Protein AF-A0A3D2MG27-F1 (afdb_monomer)

Mean predicted aligned error: 15.29 Å

pLDDT: mean 73.59, std 14.9, range [41.94, 91.94]

Sequence (120 aa):
EQRSTAATHHETSERITEQMTGGEAAFGLLPLAGFSGADMFNVSRQMIEQAVKQPPLVLKHYTNFLLEMGRVMTGQSTVEPGAKDKRFTDEAWKTNPFYQALLQTYLNWQQSLNAFIDDA

Foldseek 3Di:
DPPPPPVVVVVVVVVVVVVCPPPPNVLPPDPPSPDDPVNVVVVVVVVVVVCVVCVVLVVVLVVVLVVQLVCLVVVNQPDDDPPPDPPQPDCCCVPPSVNVSVVSNVVSVVVSVVVSVVVD

Structure (mmCIF, N/CA/C/O backbone):
data_AF-A0A3D2MG27-F1
#
_entry.id   AF-A0A3D2MG27-F1
#
loop_
_atom_site.group_PDB
_atom_site.id
_atom_site.type_symbol
_atom_site.label_atom_id
_atom_site.label_alt_id
_atom_site.label_comp_id
_atom_site.label_asym_id
_atom_site.label_entity_id
_atom_site.label_seq_id
_atom_site.pdbx_PDB_ins_code
_atom_site.Cartn_x
_atom_site.Cartn_y
_atom_site.Cartn_z
_atom_site.occupancy
_atom_site.B_iso_or_equiv
_atom_site.auth_seq_id
_atom_site.auth_comp_id
_atom_site.auth_asym_id
_atom_site.auth_atom_id
_atom_site.pdbx_PDB_model_num
ATOM 1 N N . GLU A 1 1 ? 14.707 -62.841 -35.252 1.00 44.31 1 GLU A N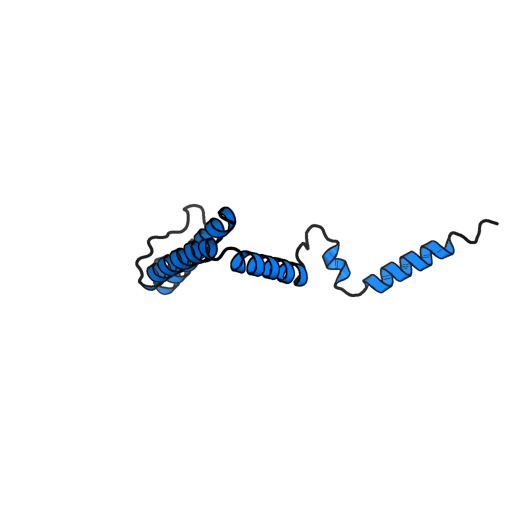 1
ATOM 2 C CA . GLU A 1 1 ? 15.450 -61.610 -34.910 1.00 44.31 1 GLU A CA 1
ATOM 3 C C . GLU A 1 1 ? 14.544 -60.618 -34.157 1.00 44.31 1 GLU A C 1
ATOM 5 O O . GLU A 1 1 ? 14.230 -59.553 -34.653 1.00 44.31 1 GLU A O 1
ATOM 10 N N . GLN A 1 2 ? 14.035 -60.991 -32.973 1.00 43.03 2 GLN A N 1
ATOM 11 C CA . GLN A 1 2 ? 13.007 -60.208 -32.246 1.00 43.03 2 GLN A CA 1
ATOM 12 C C . GLN A 1 2 ? 13.299 -60.047 -30.740 1.00 43.03 2 GLN A C 1
ATOM 14 O O . GLN A 1 2 ? 12.409 -59.743 -29.958 1.00 43.03 2 GLN A O 1
ATOM 19 N N . ARG A 1 3 ? 14.552 -60.238 -30.304 1.00 41.94 3 ARG A N 1
ATOM 20 C CA . ARG A 1 3 ? 14.944 -60.060 -28.890 1.00 41.94 3 ARG A CA 1
ATOM 21 C C . ARG A 1 3 ? 15.730 -58.778 -28.593 1.00 41.94 3 ARG A C 1
ATOM 23 O O . ARG A 1 3 ? 16.093 -58.574 -27.444 1.00 41.94 3 ARG A O 1
ATOM 30 N N . SER A 1 4 ? 15.969 -57.907 -29.578 1.00 51.38 4 SER A N 1
ATOM 31 C CA . SER A 1 4 ? 16.911 -56.784 -29.416 1.00 51.38 4 SER A CA 1
ATOM 32 C C . SER A 1 4 ? 16.288 -55.386 -29.303 1.00 51.38 4 SER A C 1
ATOM 34 O O . SER A 1 4 ? 17.033 -54.427 -29.155 1.00 51.38 4 SER A O 1
ATOM 36 N N . THR A 1 5 ? 14.961 -55.233 -29.352 1.00 47.06 5 THR A N 1
ATOM 37 C CA . THR A 1 5 ? 14.304 -53.906 -29.296 1.00 47.06 5 THR A CA 1
ATOM 38 C C . THR A 1 5 ? 13.659 -53.578 -27.947 1.00 47.06 5 THR A C 1
ATOM 40 O O . THR A 1 5 ? 13.396 -52.413 -27.669 1.00 47.06 5 THR A O 1
ATOM 43 N N . ALA A 1 6 ? 13.439 -54.572 -27.078 1.00 47.22 6 ALA A N 1
ATOM 44 C CA . ALA A 1 6 ? 12.830 -54.353 -25.760 1.00 47.22 6 ALA A CA 1
ATOM 45 C C . ALA A 1 6 ? 13.823 -53.813 -24.710 1.00 47.22 6 ALA A C 1
ATOM 47 O O . ALA A 1 6 ? 13.424 -53.084 -23.806 1.00 47.22 6 ALA A O 1
ATOM 48 N N . ALA A 1 7 ? 15.117 -54.129 -24.840 1.00 50.94 7 ALA A N 1
ATOM 49 C CA . ALA A 1 7 ? 16.135 -53.728 -23.864 1.00 50.94 7 ALA A CA 1
ATOM 50 C C . ALA A 1 7 ? 16.481 -52.229 -23.943 1.00 50.94 7 ALA A C 1
ATOM 52 O O . ALA A 1 7 ? 16.695 -51.584 -22.922 1.00 50.94 7 ALA A O 1
ATOM 53 N N . THR A 1 8 ? 16.457 -51.642 -25.144 1.00 49.75 8 THR A N 1
ATOM 54 C CA . THR A 1 8 ? 16.857 -50.242 -25.361 1.00 49.75 8 THR A CA 1
ATOM 55 C C . THR A 1 8 ? 15.853 -49.243 -24.781 1.00 49.75 8 THR A C 1
ATOM 57 O O . THR A 1 8 ? 16.232 -48.150 -24.361 1.00 49.75 8 THR A O 1
ATOM 60 N N . HIS A 1 9 ? 14.570 -49.614 -24.720 1.00 48.56 9 HIS A N 1
ATOM 61 C CA . HIS A 1 9 ? 13.531 -48.730 -24.194 1.00 48.56 9 HIS A CA 1
ATOM 62 C C . HIS A 1 9 ? 13.489 -48.725 -22.660 1.00 48.56 9 HIS A C 1
ATOM 64 O O . HIS A 1 9 ? 13.271 -47.667 -22.075 1.00 48.56 9 HIS A O 1
ATOM 70 N N . HIS A 1 10 ? 13.761 -49.868 -22.018 1.00 46.31 10 HIS A N 1
ATOM 71 C CA . HIS A 1 10 ? 13.822 -49.977 -20.556 1.00 46.31 10 HIS A CA 1
ATOM 72 C C . HIS A 1 10 ? 15.004 -49.186 -19.987 1.00 46.31 10 HIS A C 1
ATOM 74 O O . HIS A 1 10 ? 14.828 -48.388 -19.075 1.00 46.31 10 HIS A O 1
ATOM 80 N N . GLU A 1 11 ? 16.182 -49.311 -20.602 1.00 52.94 11 GLU A N 1
ATOM 81 C CA . GLU A 1 11 ? 17.391 -48.619 -20.142 1.00 52.94 11 GLU A CA 1
ATOM 82 C C . GLU A 1 11 ? 17.300 -47.095 -20.342 1.00 52.94 11 GLU A C 1
ATOM 84 O O . GLU A 1 11 ? 17.811 -46.319 -19.538 1.00 52.94 11 GLU A O 1
ATOM 89 N N . THR A 1 12 ? 16.589 -46.641 -21.381 1.00 52.53 12 THR A N 1
ATOM 90 C CA . THR A 1 12 ? 16.341 -45.207 -21.609 1.00 52.53 12 THR A CA 1
ATOM 91 C C . THR A 1 12 ? 15.323 -44.653 -20.611 1.00 52.53 12 THR A C 1
ATOM 93 O O . THR A 1 12 ? 15.518 -43.560 -20.088 1.00 52.53 12 THR A O 1
ATOM 96 N N . SER A 1 13 ? 14.263 -45.405 -20.297 1.00 52.88 13 SER A N 1
ATOM 97 C CA . SER A 1 13 ? 13.280 -45.015 -19.280 1.00 52.88 13 SER A CA 1
ATOM 98 C C . SER A 1 13 ? 13.872 -45.000 -17.869 1.00 52.88 13 SER A C 1
ATOM 100 O O . SER A 1 13 ? 13.560 -44.093 -17.099 1.00 52.88 13 SER A O 1
ATOM 102 N N . GLU A 1 14 ? 14.767 -45.934 -17.539 1.00 52.00 14 GLU A N 1
ATOM 103 C CA . GLU A 1 14 ? 15.474 -45.947 -16.254 1.00 52.00 14 GLU A CA 1
ATOM 104 C C . GLU A 1 14 ? 16.483 -44.802 -16.146 1.00 52.00 14 GLU A C 1
ATOM 106 O O . GLU A 1 14 ? 16.451 -44.095 -15.148 1.00 52.00 14 GLU A O 1
ATOM 111 N N . ARG A 1 15 ? 17.264 -44.490 -17.193 1.00 52.66 15 ARG A N 1
ATOM 112 C CA . ARG A 1 15 ? 18.164 -43.316 -17.185 1.00 52.66 15 ARG A CA 1
ATOM 113 C C . ARG A 1 15 ? 17.421 -41.985 -17.072 1.00 52.66 15 ARG A C 1
ATOM 115 O O . ARG A 1 15 ? 17.878 -41.081 -16.378 1.00 52.66 15 ARG A O 1
ATOM 122 N N . ILE A 1 16 ? 16.273 -41.865 -17.741 1.00 55.53 16 ILE A N 1
ATOM 123 C CA . ILE A 1 16 ? 15.396 -40.689 -17.658 1.00 55.53 16 ILE A CA 1
ATOM 124 C C . ILE A 1 16 ? 14.821 -40.557 -16.236 1.00 55.53 16 ILE A C 1
ATOM 126 O O . ILE A 1 16 ? 14.754 -39.451 -15.704 1.00 55.53 16 ILE A O 1
ATOM 130 N N . THR A 1 17 ? 14.482 -41.676 -15.591 1.00 53.50 17 THR A N 1
ATOM 131 C CA . THR A 1 17 ? 13.971 -41.709 -14.211 1.00 53.50 17 THR A CA 1
ATOM 132 C C . THR A 1 17 ? 15.079 -41.447 -13.183 1.00 53.50 17 THR A C 1
ATOM 134 O O . THR A 1 17 ? 14.870 -40.670 -12.256 1.00 53.50 17 THR A O 1
ATOM 137 N N . GLU A 1 18 ? 16.285 -41.987 -13.377 1.00 52.72 18 GLU A N 1
ATOM 138 C CA . GLU A 1 18 ? 17.442 -41.760 -12.503 1.00 52.72 18 GLU A CA 1
ATOM 139 C C . GLU A 1 18 ? 17.952 -40.313 -12.589 1.00 52.72 18 GLU A C 1
ATOM 141 O O . GLU A 1 18 ? 18.207 -39.704 -11.548 1.00 52.72 18 GLU A O 1
ATOM 146 N N . GLN A 1 19 ? 17.996 -39.707 -13.787 1.00 52.72 19 GLN A N 1
ATOM 147 C CA . GLN A 1 19 ? 18.310 -38.277 -13.954 1.00 52.72 19 GLN A CA 1
ATOM 148 C C . GLN A 1 19 ? 17.235 -37.340 -13.374 1.00 52.72 19 GLN A C 1
ATOM 150 O O . GLN A 1 19 ? 17.527 -36.170 -13.126 1.00 52.72 19 GLN A O 1
ATOM 155 N N . MET A 1 20 ? 16.018 -37.834 -13.124 1.00 49.09 20 MET A N 1
ATOM 156 C CA . MET A 1 20 ? 14.920 -37.089 -12.495 1.00 49.09 20 MET A CA 1
ATOM 157 C C . MET A 1 20 ? 14.810 -37.300 -10.979 1.00 49.09 20 MET A C 1
ATOM 159 O O . MET A 1 20 ? 13.896 -36.767 -10.352 1.00 49.09 20 MET A O 1
ATOM 163 N N . THR A 1 21 ? 15.768 -37.996 -10.358 1.00 49.22 21 THR A N 1
ATOM 164 C CA . THR A 1 21 ? 15.861 -38.119 -8.890 1.00 49.22 21 THR A CA 1
ATOM 165 C C . THR A 1 21 ? 16.669 -36.980 -8.252 1.00 49.22 21 THR A C 1
ATOM 167 O O . THR A 1 21 ? 17.202 -37.112 -7.155 1.00 49.22 21 THR A O 1
ATOM 170 N N . GLY A 1 22 ? 16.776 -35.836 -8.928 1.00 47.16 22 GLY A N 1
ATOM 171 C CA . GLY A 1 22 ? 17.045 -34.557 -8.280 1.00 47.16 22 GLY A CA 1
ATOM 172 C C . GLY A 1 22 ? 15.697 -33.916 -7.996 1.00 47.16 22 GLY A C 1
ATOM 173 O O . GLY A 1 22 ? 14.941 -33.684 -8.937 1.00 47.16 22 GLY A O 1
ATOM 174 N N . GLY A 1 23 ? 15.381 -33.658 -6.726 1.00 51.53 23 GLY A N 1
ATOM 175 C CA . GLY A 1 23 ? 14.063 -33.224 -6.241 1.00 51.53 23 GLY A CA 1
ATOM 176 C C . GLY A 1 23 ? 13.454 -31.971 -6.886 1.00 51.53 23 GLY A C 1
ATOM 177 O O . GLY A 1 23 ? 12.397 -31.555 -6.449 1.00 51.53 23 GLY A O 1
ATOM 178 N N . GLU A 1 24 ? 14.060 -31.391 -7.921 1.00 52.16 24 GLU A N 1
ATOM 179 C CA . GLU A 1 24 ? 13.580 -30.225 -8.665 1.00 52.16 24 GLU A CA 1
ATOM 180 C C . GLU A 1 24 ? 12.711 -30.589 -9.884 1.00 52.16 24 GLU A C 1
ATOM 182 O O . GLU A 1 24 ? 11.816 -29.828 -10.246 1.00 52.16 24 GLU A O 1
ATOM 187 N N . ALA A 1 25 ? 12.887 -31.774 -10.485 1.00 54.47 25 ALA A N 1
ATOM 188 C CA . ALA A 1 25 ? 12.097 -32.192 -11.654 1.00 54.47 25 ALA A CA 1
ATOM 189 C C . ALA A 1 25 ? 10.656 -32.602 -11.293 1.00 54.47 25 ALA A C 1
ATOM 191 O O . ALA A 1 25 ? 9.733 -32.443 -12.093 1.00 54.47 25 ALA A O 1
ATOM 192 N N . ALA A 1 26 ? 10.443 -33.080 -10.063 1.00 53.31 26 ALA A N 1
ATOM 193 C CA . ALA A 1 26 ? 9.129 -33.497 -9.579 1.00 53.31 26 ALA A CA 1
ATOM 194 C C . ALA A 1 26 ? 8.171 -32.312 -9.347 1.00 53.31 26 ALA A C 1
ATOM 196 O O . ALA A 1 26 ? 6.956 -32.475 -9.458 1.00 53.31 26 ALA A O 1
ATOM 197 N N . PHE A 1 27 ? 8.698 -31.113 -9.077 1.00 53.69 27 PHE A N 1
ATOM 198 C CA . PHE A 1 27 ? 7.876 -29.915 -8.882 1.00 53.69 27 PHE A CA 1
ATOM 199 C C . PHE A 1 27 ? 7.391 -29.302 -10.203 1.00 53.69 27 PHE A C 1
ATOM 201 O O . PHE A 1 27 ? 6.303 -28.740 -10.235 1.00 53.69 27 PHE A O 1
ATOM 208 N N . GLY A 1 28 ? 8.128 -29.468 -11.306 1.00 53.78 28 GLY A N 1
ATOM 209 C CA . GLY A 1 28 ? 7.757 -28.906 -12.613 1.00 53.78 28 GLY A CA 1
ATOM 210 C C . GLY A 1 28 ? 6.634 -29.645 -13.357 1.00 53.78 28 GLY A C 1
ATOM 211 O O . GLY A 1 28 ? 6.122 -29.130 -14.346 1.00 53.78 28 GLY A O 1
ATOM 212 N N . LEU A 1 29 ? 6.247 -30.845 -12.905 1.00 62.47 29 LEU A N 1
ATOM 213 C CA . LEU A 1 29 ? 5.281 -31.714 -13.597 1.00 62.47 29 LEU A CA 1
ATOM 214 C C . LEU A 1 29 ? 3.932 -31.856 -12.878 1.00 62.47 29 LEU A C 1
ATOM 216 O O . LEU A 1 29 ? 3.018 -32.489 -13.409 1.00 62.47 29 LEU A O 1
ATOM 220 N N . LEU A 1 30 ? 3.769 -31.264 -11.691 1.00 62.59 30 LEU A N 1
ATOM 221 C CA . LEU A 1 30 ? 2.486 -31.259 -10.994 1.00 62.59 30 LEU A CA 1
ATOM 222 C C . LEU A 1 30 ? 1.683 -30.018 -11.421 1.00 62.59 30 LEU A C 1
ATOM 224 O O . LEU A 1 30 ? 2.101 -28.904 -11.107 1.00 62.59 30 LEU A O 1
ATOM 228 N N . PRO A 1 31 ? 0.496 -30.167 -12.044 1.00 60.31 31 PRO A N 1
ATOM 229 C CA . PRO A 1 31 ? -0.329 -29.046 -12.522 1.00 60.31 31 PRO A CA 1
ATOM 230 C C . PRO A 1 31 ? -0.866 -28.124 -11.406 1.00 60.31 31 PRO A C 1
ATOM 232 O O . PRO A 1 31 ? -1.617 -27.195 -11.684 1.00 60.31 31 PRO A O 1
ATOM 235 N N . LEU A 1 32 ? -0.480 -28.365 -10.148 1.00 59.28 32 LEU A N 1
ATOM 236 C CA . LEU A 1 32 ? -0.806 -27.557 -8.971 1.00 59.28 32 LEU A CA 1
ATOM 237 C C . LEU A 1 32 ? 0.436 -27.135 -8.151 1.00 59.28 32 LEU A C 1
ATOM 239 O O . LEU A 1 32 ? 0.281 -26.439 -7.153 1.00 59.28 32 LEU A O 1
ATOM 243 N N . ALA A 1 33 ? 1.660 -27.492 -8.567 1.00 60.19 33 ALA A N 1
ATOM 244 C CA . ALA A 1 33 ? 2.916 -27.004 -7.973 1.00 60.19 33 ALA A CA 1
ATOM 245 C C . ALA A 1 33 ? 3.518 -25.886 -8.852 1.00 60.19 33 ALA A C 1
ATOM 247 O O . ALA A 1 33 ? 4.664 -25.927 -9.281 1.00 60.19 33 ALA A O 1
ATOM 248 N N . GLY A 1 34 ? 2.673 -24.922 -9.215 1.00 62.94 34 GLY A N 1
ATOM 249 C CA . GLY A 1 34 ? 2.779 -24.173 -10.469 1.00 62.94 34 GLY A CA 1
ATOM 250 C C . GLY A 1 34 ? 3.700 -22.952 -10.529 1.00 62.94 34 GLY A C 1
ATOM 251 O O . GLY A 1 34 ? 3.473 -22.137 -11.413 1.00 62.94 34 GLY A O 1
ATOM 252 N N . PHE A 1 35 ? 4.700 -22.781 -9.659 1.00 67.88 35 PHE A N 1
ATOM 253 C CA . PHE A 1 35 ? 5.662 -21.673 -9.800 1.00 67.88 35 PHE A CA 1
ATOM 254 C C . PHE A 1 35 ? 7.051 -22.066 -9.290 1.00 67.88 35 PHE A C 1
ATOM 256 O O . PHE A 1 35 ? 7.227 -22.304 -8.094 1.00 67.88 35 PHE A O 1
ATOM 263 N N . SER A 1 36 ? 8.051 -22.098 -10.178 1.00 80.31 36 SER A N 1
ATOM 264 C CA . SER A 1 36 ? 9.450 -22.194 -9.756 1.00 80.31 36 SER A CA 1
ATOM 265 C C . SER A 1 36 ? 9.992 -20.810 -9.374 1.00 80.31 36 SER A C 1
ATOM 267 O O . SER A 1 36 ? 9.556 -19.780 -9.897 1.00 80.31 36 SER A O 1
ATOM 269 N N . GLY A 1 37 ? 10.982 -20.757 -8.475 1.00 78.19 37 GLY A N 1
ATOM 270 C CA . GLY A 1 37 ? 11.659 -19.494 -8.142 1.00 78.19 37 GLY A CA 1
ATOM 271 C C . GLY A 1 37 ? 12.305 -18.828 -9.367 1.00 78.19 37 GLY A C 1
ATOM 272 O O . GLY A 1 37 ? 12.359 -17.601 -9.455 1.00 78.19 37 GLY A O 1
ATOM 273 N N . ALA A 1 38 ? 12.725 -19.631 -10.349 1.00 82.38 38 ALA A N 1
ATOM 274 C CA . ALA A 1 38 ? 13.256 -19.153 -11.620 1.00 82.38 38 ALA A CA 1
ATOM 275 C C . ALA A 1 38 ? 12.182 -18.467 -12.484 1.00 82.38 38 ALA A C 1
ATOM 277 O O . ALA A 1 38 ? 12.463 -17.437 -13.099 1.00 82.38 38 ALA A O 1
ATOM 278 N N . ASP A 1 39 ? 10.945 -18.971 -12.487 1.00 82.75 39 ASP A N 1
ATOM 279 C CA . ASP A 1 39 ? 9.836 -18.348 -13.221 1.00 82.75 39 ASP A CA 1
ATOM 280 C C . ASP A 1 39 ? 9.484 -16.978 -12.637 1.00 82.75 39 ASP A C 1
ATOM 282 O O . ASP A 1 39 ? 9.364 -16.003 -13.380 1.00 82.75 39 ASP A O 1
ATOM 286 N N . MET A 1 40 ? 9.420 -16.859 -11.304 1.00 84.56 40 MET A N 1
ATOM 287 C CA . MET A 1 40 ? 9.232 -15.561 -10.641 1.00 84.56 40 MET A CA 1
ATOM 288 C C . MET A 1 40 ? 10.349 -14.570 -10.986 1.00 84.56 40 MET A C 1
ATOM 290 O O . MET A 1 40 ? 10.092 -13.385 -11.229 1.00 84.56 40 MET A O 1
ATOM 294 N N . PHE A 1 41 ? 11.596 -15.040 -11.035 1.00 89.56 41 PHE A N 1
ATOM 295 C CA . PHE A 1 41 ? 12.729 -14.200 -11.408 1.00 89.56 41 PHE A CA 1
ATOM 296 C C . PH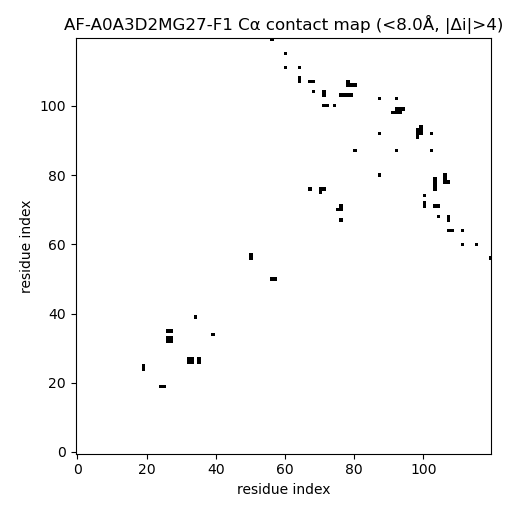E A 1 41 ? 12.627 -13.716 -12.864 1.00 89.56 41 PHE A C 1
ATOM 298 O O . PHE A 1 41 ? 12.814 -12.534 -13.147 1.00 89.56 41 PHE A O 1
ATOM 305 N N . ASN A 1 42 ? 12.258 -14.595 -13.794 1.00 86.75 42 ASN A N 1
ATOM 306 C CA . ASN A 1 42 ? 12.108 -14.233 -15.202 1.00 86.75 42 ASN A CA 1
ATOM 307 C C . ASN A 1 42 ? 10.941 -13.265 -15.445 1.00 86.75 42 ASN A C 1
ATOM 309 O O . ASN A 1 42 ? 11.083 -12.322 -16.226 1.00 86.75 42 ASN A O 1
ATOM 313 N N . VAL A 1 43 ? 9.809 -13.462 -14.763 1.00 87.62 43 VAL A N 1
ATOM 314 C CA . VAL A 1 43 ? 8.650 -12.559 -14.844 1.00 87.62 43 VAL A CA 1
ATOM 315 C C . VAL A 1 43 ? 8.984 -11.191 -14.254 1.00 87.62 43 VAL A C 1
ATOM 317 O O . VAL A 1 43 ? 8.725 -10.171 -14.891 1.00 87.62 43 VAL A O 1
ATOM 320 N N . SER A 1 44 ? 9.617 -11.145 -13.077 1.00 85.44 44 SER A N 1
ATOM 321 C CA . SER A 1 44 ? 10.018 -9.874 -12.456 1.00 85.44 44 SER A CA 1
ATOM 322 C C . SER A 1 44 ? 11.018 -9.104 -13.320 1.00 85.44 44 SER A C 1
ATOM 324 O O . SER A 1 44 ? 10.868 -7.896 -13.497 1.00 85.44 44 SER A O 1
ATOM 326 N N . ARG A 1 45 ? 11.979 -9.793 -13.948 1.00 90.56 45 ARG A N 1
ATOM 327 C CA . ARG A 1 45 ? 12.890 -9.182 -14.922 1.00 90.56 45 ARG A CA 1
ATOM 328 C C . ARG A 1 45 ? 12.137 -8.555 -16.095 1.00 90.56 45 ARG A C 1
ATOM 330 O O . ARG A 1 45 ? 12.384 -7.396 -16.413 1.00 90.56 45 ARG A O 1
ATOM 337 N N . GLN A 1 46 ? 11.218 -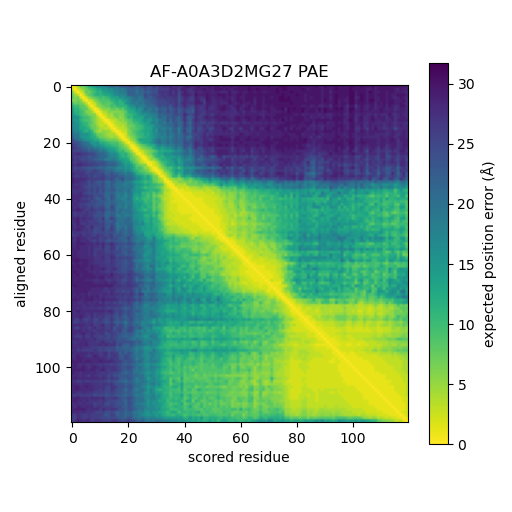9.290 -16.718 1.00 87.00 46 GLN A N 1
ATOM 338 C CA . GLN A 1 46 ? 10.427 -8.773 -17.840 1.00 87.00 46 GLN A CA 1
ATOM 339 C C . GLN A 1 46 ? 9.582 -7.565 -17.429 1.00 87.00 46 GLN A C 1
ATOM 341 O O . GLN A 1 46 ? 9.528 -6.577 -18.157 1.00 87.00 46 GLN A O 1
ATOM 346 N N . MET A 1 47 ? 8.983 -7.606 -16.240 1.00 84.31 47 MET A N 1
ATOM 347 C CA . MET A 1 47 ? 8.226 -6.489 -15.681 1.00 84.31 47 MET A CA 1
ATOM 348 C C . MET A 1 47 ? 9.106 -5.244 -15.498 1.00 84.31 47 MET A C 1
ATOM 350 O O . MET A 1 47 ? 8.714 -4.155 -15.908 1.00 84.31 47 MET A O 1
ATOM 354 N N . ILE A 1 48 ? 10.320 -5.399 -14.953 1.00 86.44 48 ILE A N 1
ATOM 355 C CA . ILE A 1 48 ? 11.293 -4.304 -14.807 1.00 86.44 48 ILE A CA 1
ATOM 356 C C . ILE A 1 48 ? 11.703 -3.755 -16.179 1.00 86.44 48 ILE A C 1
ATOM 358 O O . ILE A 1 48 ? 11.744 -2.541 -16.372 1.00 86.44 48 ILE A O 1
ATOM 362 N N . GLU A 1 49 ? 11.974 -4.625 -17.152 1.00 88.69 49 GLU A N 1
ATOM 363 C CA . GLU A 1 49 ? 12.323 -4.211 -18.514 1.00 88.69 49 GLU A CA 1
ATOM 364 C C . GLU A 1 49 ? 11.194 -3.408 -19.178 1.00 88.69 49 GLU A C 1
ATOM 366 O O . GLU A 1 49 ? 11.471 -2.417 -19.856 1.00 88.69 49 GLU A O 1
ATOM 371 N N . GLN A 1 50 ? 9.930 -3.790 -18.973 1.00 82.00 50 GLN A N 1
ATOM 372 C CA . GLN A 1 50 ? 8.778 -3.030 -19.472 1.00 82.00 50 GLN A CA 1
ATOM 373 C C . GLN A 1 50 ? 8.578 -1.714 -18.716 1.00 82.00 50 GLN A C 1
ATOM 375 O O . GLN A 1 50 ? 8.336 -0.683 -19.341 1.00 82.00 50 GLN A O 1
ATOM 380 N N . ALA A 1 51 ? 8.771 -1.710 -17.396 1.00 79.50 51 ALA A N 1
ATOM 381 C CA . ALA A 1 51 ? 8.711 -0.503 -16.577 1.00 79.50 51 ALA A CA 1
ATOM 382 C C . ALA A 1 51 ? 9.736 0.551 -17.040 1.00 79.50 51 ALA A C 1
ATOM 384 O O . ALA A 1 51 ? 9.405 1.726 -17.191 1.00 79.50 51 ALA A O 1
ATOM 385 N N . VAL A 1 52 ? 10.966 0.131 -17.356 1.00 83.62 52 VAL A N 1
ATOM 386 C CA . VAL A 1 52 ? 12.005 1.020 -17.908 1.00 83.62 52 VAL A CA 1
ATOM 387 C C . VAL A 1 52 ? 11.630 1.547 -19.298 1.00 83.62 52 VAL A C 1
ATOM 389 O O . VAL A 1 52 ? 11.954 2.688 -19.627 1.00 83.62 52 VAL A O 1
ATOM 392 N N . LYS A 1 53 ? 10.933 0.748 -20.117 1.00 86.50 53 LYS A N 1
ATOM 393 C CA . LYS A 1 53 ? 10.472 1.147 -21.459 1.00 86.50 53 LYS A CA 1
ATOM 394 C C . LYS A 1 53 ? 9.260 2.081 -21.431 1.00 86.50 53 LYS A C 1
ATOM 396 O O . LYS A 1 53 ? 9.063 2.818 -22.395 1.00 86.50 53 LYS A O 1
ATOM 401 N N . GLN A 1 54 ? 8.480 2.090 -20.346 1.00 79.00 54 GLN A N 1
ATOM 402 C CA . GLN A 1 54 ? 7.285 2.928 -20.191 1.00 79.00 54 GLN A CA 1
ATOM 403 C C . GLN A 1 54 ? 7.365 3.907 -18.995 1.00 79.00 54 GLN A C 1
ATOM 405 O O . GLN A 1 54 ? 6.521 3.866 -18.094 1.00 79.00 54 GLN A O 1
ATOM 410 N N . PRO A 1 55 ? 8.334 4.846 -18.980 1.00 77.44 55 PRO A N 1
ATOM 411 C CA . PRO A 1 55 ? 8.543 5.743 -17.846 1.00 77.44 55 PRO A CA 1
ATOM 412 C C . PRO A 1 55 ? 7.316 6.586 -17.441 1.00 77.44 55 PRO A C 1
ATOM 414 O O . PRO A 1 55 ? 7.072 6.703 -16.240 1.00 77.44 55 PRO A O 1
ATOM 417 N N . PRO A 1 56 ? 6.503 7.148 -18.365 1.00 79.25 56 PRO A N 1
ATOM 418 C CA . PRO A 1 56 ? 5.314 7.916 -17.987 1.00 79.25 56 PRO A CA 1
ATOM 419 C C . PRO A 1 56 ? 4.258 7.085 -17.246 1.00 79.25 56 PRO A C 1
ATOM 421 O O . PRO A 1 56 ? 3.628 7.591 -16.317 1.00 79.25 56 PRO A O 1
ATOM 424 N N . LEU A 1 57 ? 4.088 5.816 -17.634 1.00 72.81 57 LEU A N 1
ATOM 425 C CA . LEU A 1 57 ? 3.139 4.902 -17.001 1.00 72.81 57 LEU A CA 1
ATOM 426 C C . LEU A 1 57 ? 3.587 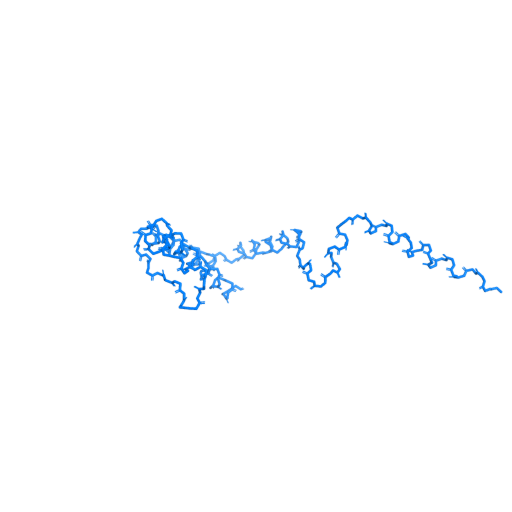4.602 -15.567 1.00 72.81 57 LEU A C 1
ATOM 428 O O . LEU A 1 57 ? 2.849 4.840 -14.614 1.00 72.81 57 LEU A O 1
ATOM 432 N N . VAL A 1 58 ? 4.848 4.201 -15.391 1.00 74.69 58 VAL A N 1
ATOM 433 C CA . VAL A 1 58 ? 5.421 3.914 -14.068 1.00 74.69 58 VAL A CA 1
ATOM 434 C C . VAL A 1 58 ? 5.330 5.123 -13.139 1.00 74.69 58 VAL A C 1
ATOM 436 O O . VAL A 1 58 ? 4.927 4.987 -11.985 1.00 74.69 58 VAL A O 1
ATOM 439 N N . LEU A 1 59 ? 5.653 6.321 -13.634 1.00 77.38 59 LEU A N 1
ATOM 440 C CA . LEU A 1 59 ? 5.671 7.532 -12.817 1.00 77.38 59 LEU A CA 1
ATOM 441 C C . LEU A 1 59 ? 4.270 7.917 -12.310 1.00 77.38 59 LEU A C 1
ATOM 443 O O . LEU A 1 59 ? 4.126 8.280 -11.141 1.00 77.38 59 LEU A O 1
ATOM 447 N N . LYS A 1 60 ? 3.234 7.794 -13.152 1.00 75.69 60 LYS A N 1
ATOM 448 C CA . LYS A 1 60 ? 1.826 8.037 -12.783 1.00 75.69 60 LYS A CA 1
ATOM 449 C C . LYS A 1 60 ? 1.370 7.120 -11.642 1.00 75.69 60 LYS A C 1
ATOM 451 O O . LYS A 1 60 ? 0.793 7.590 -10.664 1.00 75.69 60 LYS A O 1
ATOM 456 N N . HIS A 1 61 ? 1.642 5.820 -11.738 1.00 70.88 61 HIS A N 1
ATOM 457 C CA . HIS A 1 61 ? 1.194 4.866 -10.717 1.00 70.88 61 HIS A CA 1
ATOM 458 C C . HIS A 1 61 ? 2.034 4.938 -9.441 1.00 70.88 61 HIS A C 1
ATOM 460 O O . HIS A 1 61 ? 1.483 4.880 -8.343 1.00 70.88 61 HIS A O 1
ATOM 466 N N . TYR A 1 62 ? 3.345 5.148 -9.564 1.00 75.44 62 TYR A N 1
ATOM 467 C CA . TYR A 1 62 ? 4.235 5.279 -8.413 1.00 75.44 62 TYR A CA 1
ATOM 468 C C . TYR A 1 62 ? 3.921 6.526 -7.574 1.00 75.44 62 TYR A C 1
ATOM 470 O O . TYR A 1 62 ? 3.893 6.460 -6.348 1.00 75.44 62 TYR A O 1
ATOM 478 N N . THR A 1 63 ? 3.626 7.660 -8.216 1.00 77.12 63 THR A N 1
ATOM 479 C CA . THR A 1 63 ? 3.262 8.898 -7.505 1.00 77.12 63 THR A CA 1
ATOM 480 C C . THR A 1 63 ? 1.913 8.796 -6.798 1.00 77.12 63 THR A C 1
ATOM 482 O O . THR A 1 63 ? 1.818 9.174 -5.631 1.00 77.12 63 THR A O 1
ATOM 485 N N . ASN A 1 64 ? 0.892 8.230 -7.449 1.00 75.88 64 ASN A N 1
ATOM 486 C CA . ASN A 1 64 ? -0.406 7.989 -6.813 1.00 75.88 64 ASN A CA 1
ATOM 487 C C . ASN A 1 64 ? -0.288 7.034 -5.619 1.00 75.88 64 ASN A C 1
ATOM 489 O O . ASN A 1 64 ? -0.842 7.310 -4.557 1.00 75.88 64 ASN A O 1
ATOM 493 N N . PHE A 1 65 ? 0.492 5.960 -5.764 1.00 75.69 65 PHE A N 1
ATOM 494 C CA . PHE A 1 65 ? 0.773 5.028 -4.675 1.00 75.69 65 PHE A CA 1
ATOM 495 C C . PHE A 1 65 ? 1.486 5.710 -3.499 1.00 75.69 65 PHE A C 1
AT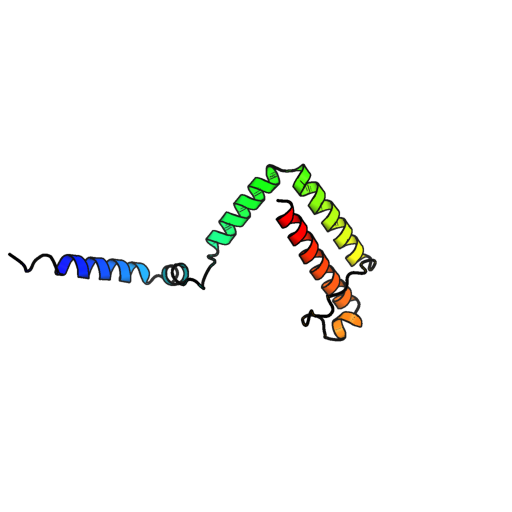OM 497 O O . PHE A 1 65 ? 1.089 5.526 -2.3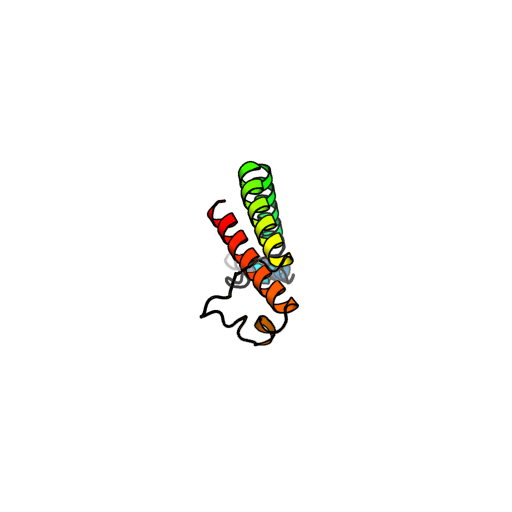51 1.00 75.69 65 PHE A O 1
ATOM 504 N N . LEU A 1 66 ? 2.502 6.537 -3.760 1.00 75.94 66 LEU A N 1
ATOM 505 C CA . LEU A 1 66 ? 3.205 7.283 -2.712 1.00 75.94 66 LEU A CA 1
ATOM 506 C C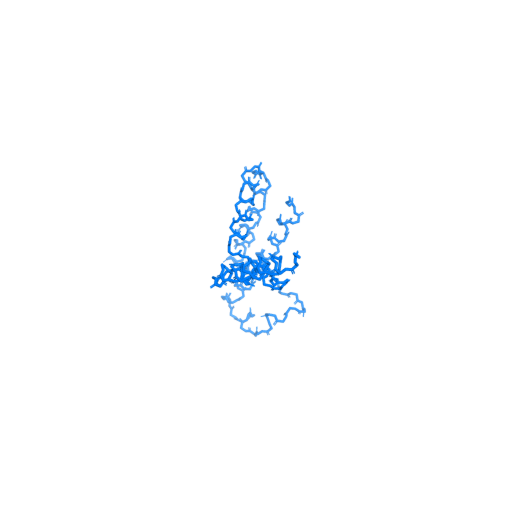 . LEU A 1 66 ? 2.307 8.303 -2.001 1.00 75.94 66 LEU A C 1
ATOM 508 O O . LEU A 1 66 ? 2.428 8.472 -0.789 1.00 75.94 66 LEU A O 1
ATOM 512 N N . LEU A 1 67 ? 1.399 8.967 -2.721 1.00 77.00 67 LEU A N 1
ATOM 513 C CA . LEU A 1 67 ? 0.412 9.875 -2.126 1.00 77.00 67 LEU A CA 1
ATOM 514 C C . LEU A 1 67 ? -0.563 9.126 -1.212 1.00 77.00 67 LEU A C 1
ATOM 516 O O . LEU A 1 67 ? -0.809 9.565 -0.089 1.00 77.00 67 LEU A O 1
ATOM 520 N N . GLU A 1 68 ? -1.082 7.984 -1.664 1.00 71.19 68 GLU A N 1
ATOM 521 C CA . GLU A 1 68 ? -1.930 7.096 -0.861 1.00 71.19 68 GLU A CA 1
ATOM 522 C C . GLU A 1 68 ? -1.184 6.570 0.375 1.00 71.19 68 GLU A C 1
ATOM 524 O O . GLU A 1 68 ? -1.714 6.605 1.484 1.00 71.19 68 GLU A O 1
ATOM 529 N N . MET A 1 69 ? 0.078 6.163 0.224 1.00 74.75 69 MET A N 1
ATOM 530 C CA . MET A 1 69 ? 0.920 5.730 1.342 1.00 74.75 69 MET A CA 1
ATOM 531 C C . MET A 1 69 ? 1.160 6.866 2.345 1.00 74.75 69 MET A C 1
ATOM 533 O O . MET A 1 69 ? 1.079 6.662 3.556 1.00 74.75 69 MET A O 1
ATOM 537 N N . GLY A 1 70 ? 1.390 8.086 1.852 1.00 71.06 70 GLY A N 1
ATOM 538 C CA . GLY A 1 70 ? 1.500 9.284 2.678 1.00 71.06 70 GLY A CA 1
ATOM 539 C C . GLY A 1 70 ? 0.235 9.539 3.497 1.00 71.06 70 GLY A C 1
ATOM 540 O O . GLY A 1 70 ? 0.338 9.801 4.691 1.00 71.06 70 GLY A O 1
ATOM 541 N N . ARG A 1 71 ? -0.954 9.387 2.897 1.00 74.19 71 ARG A N 1
ATOM 542 C CA . ARG A 1 71 ? -2.244 9.530 3.599 1.00 74.19 71 ARG A CA 1
ATOM 543 C C . ARG A 1 71 ? -2.439 8.491 4.694 1.00 74.19 71 ARG A C 1
ATOM 545 O O . ARG A 1 71 ? -2.973 8.822 5.748 1.00 74.19 71 ARG A O 1
ATOM 552 N N . VAL A 1 72 ? -2.016 7.248 4.466 1.00 70.50 72 VAL A N 1
ATOM 553 C CA . VAL A 1 72 ? -2.061 6.214 5.509 1.00 70.50 72 VAL A CA 1
ATOM 554 C C . VAL A 1 72 ? -1.138 6.586 6.668 1.00 70.50 72 VAL A C 1
ATOM 556 O O . VAL A 1 72 ? -1.560 6.567 7.821 1.00 70.50 72 VAL A O 1
ATOM 559 N N . MET A 1 73 ? 0.090 7.012 6.367 1.00 71.12 73 MET A N 1
ATOM 560 C CA . MET A 1 73 ? 1.071 7.406 7.383 1.00 71.12 73 MET A CA 1
ATOM 561 C C . MET A 1 73 ? 0.655 8.659 8.167 1.00 71.12 73 MET A C 1
ATOM 563 O O . MET A 1 73 ? 0.980 8.773 9.347 1.00 71.12 73 MET A O 1
ATOM 567 N N . THR A 1 74 ? -0.080 9.591 7.552 1.00 73.75 74 THR A N 1
ATOM 568 C CA . THR A 1 74 ? -0.620 10.785 8.229 1.00 73.75 74 THR A CA 1
ATOM 569 C C . THR A 1 74 ? -1.968 10.547 8.916 1.00 73.75 74 THR A C 1
ATOM 571 O O . THR A 1 74 ? -2.527 11.486 9.483 1.00 73.75 74 THR A O 1
ATOM 574 N N . GLY A 1 75 ? -2.505 9.320 8.881 1.00 67.06 75 GLY A N 1
ATOM 575 C CA . GLY A 1 75 ? -3.805 8.977 9.469 1.00 67.06 75 GLY A CA 1
ATOM 576 C C . GLY A 1 75 ? -5.006 9.583 8.732 1.00 67.06 75 GLY A C 1
ATOM 577 O O . GLY A 1 75 ? -6.097 9.661 9.286 1.00 67.06 75 GLY A O 1
ATOM 578 N N . GLN A 1 76 ? -4.814 10.038 7.493 1.00 69.81 76 GLN A N 1
ATOM 579 C CA . GLN A 1 76 ? -5.861 10.609 6.641 1.00 69.81 76 GLN A CA 1
ATOM 580 C C . GLN A 1 76 ? -6.511 9.581 5.708 1.00 69.81 76 GLN A C 1
ATOM 582 O O . GLN A 1 76 ? -7.430 9.926 4.967 1.00 69.81 76 GLN A O 1
ATOM 587 N N . SER A 1 77 ? -6.038 8.332 5.709 1.00 73.06 77 SER A N 1
ATOM 588 C CA . SER A 1 77 ? -6.663 7.273 4.923 1.00 73.06 77 SER A CA 1
ATOM 589 C C . SER A 1 77 ? -8.011 6.879 5.528 1.00 73.06 77 SER A C 1
ATOM 591 O O . SER A 1 77 ? -8.110 6.515 6.699 1.00 73.06 77 SER A O 1
ATOM 593 N N . THR A 1 78 ? -9.061 6.947 4.711 1.00 76.06 78 THR A N 1
ATOM 594 C CA . THR A 1 78 ? -10.424 6.509 5.055 1.00 76.06 78 THR A CA 1
ATOM 595 C C . THR A 1 78 ? -10.738 5.129 4.481 1.00 76.06 78 THR A C 1
ATOM 597 O O . THR A 1 78 ? -11.903 4.757 4.372 1.00 76.06 78 THR A O 1
ATOM 600 N N . VAL A 1 79 ? -9.714 4.388 4.046 1.00 82.50 79 VAL A N 1
ATOM 601 C CA . VAL A 1 79 ? -9.891 3.055 3.475 1.00 82.50 79 VAL A CA 1
ATOM 602 C C . VAL A 1 79 ? -10.286 2.063 4.562 1.00 82.50 79 VAL A C 1
ATOM 604 O O . VAL A 1 79 ? -9.645 1.951 5.607 1.00 82.50 79 VAL A O 1
ATOM 607 N N . GLU A 1 80 ? -11.360 1.334 4.287 1.00 86.25 80 GLU A N 1
ATOM 608 C CA . GLU A 1 80 ? -11.919 0.309 5.155 1.00 86.25 80 GLU A CA 1
ATOM 609 C C . GLU A 1 80 ? -11.984 -1.029 4.411 1.00 86.25 80 GLU A C 1
ATOM 611 O O . GLU A 1 80 ? -12.131 -1.060 3.182 1.00 86.25 80 GLU A O 1
ATOM 616 N N . PRO A 1 81 ? -11.877 -2.159 5.129 1.00 87.25 81 PRO A N 1
ATOM 617 C CA . PRO A 1 81 ? -12.022 -3.464 4.514 1.00 87.25 81 PRO A CA 1
ATOM 618 C C . PRO A 1 81 ? -13.471 -3.657 4.058 1.00 87.25 81 PRO A C 1
ATOM 620 O O . PRO A 1 81 ? -14.418 -3.217 4.711 1.00 87.25 81 PRO A O 1
ATOM 623 N N . GLY A 1 82 ? -13.665 -4.348 2.934 1.00 86.88 82 GLY A N 1
ATOM 624 C CA . GLY A 1 82 ? -15.010 -4.652 2.453 1.00 86.88 82 GLY A CA 1
ATOM 625 C C . GLY A 1 82 ? -15.808 -5.455 3.488 1.00 86.88 82 GLY A C 1
ATOM 626 O O . GLY A 1 82 ? -15.257 -6.308 4.176 1.00 86.88 82 GLY A O 1
ATOM 627 N N . ALA A 1 83 ? -17.128 -5.258 3.553 1.00 83.25 83 ALA A N 1
ATOM 628 C CA . ALA A 1 83 ? -17.994 -5.891 4.562 1.00 83.25 83 ALA A CA 1
ATOM 629 C C . ALA A 1 83 ? -17.970 -7.438 4.575 1.00 83.25 83 ALA A C 1
ATOM 631 O O . ALA A 1 83 ? -18.429 -8.063 5.528 1.00 83.25 83 ALA A O 1
ATOM 632 N N . LYS A 1 84 ? -17.458 -8.070 3.511 1.00 87.31 84 LYS A N 1
ATOM 633 C CA . LYS A 1 84 ? -17.303 -9.529 3.388 1.00 87.31 84 LYS A CA 1
ATOM 634 C C . LYS A 1 84 ? -15.876 -10.016 3.676 1.00 87.31 84 LYS A C 1
ATOM 636 O O . LYS A 1 84 ? -15.636 -11.222 3.629 1.00 87.31 84 LYS A O 1
ATOM 641 N N . ASP A 1 85 ? -14.936 -9.112 3.941 1.00 88.94 85 ASP A N 1
ATOM 642 C CA . ASP A 1 85 ? -13.538 -9.445 4.185 1.00 88.94 85 ASP A CA 1
ATOM 643 C C . ASP A 1 85 ? -13.336 -9.918 5.628 1.00 88.94 85 ASP A C 1
ATOM 645 O O . ASP A 1 85 ? -13.306 -9.136 6.578 1.00 88.94 85 ASP A O 1
ATOM 649 N N . LYS A 1 86 ? -13.190 -11.235 5.788 1.00 90.94 86 LYS A N 1
ATOM 650 C CA . LYS A 1 86 ? -13.006 -11.867 7.099 1.00 90.94 86 LYS A CA 1
ATOM 651 C C . LYS A 1 86 ? -11.587 -11.719 7.659 1.00 90.94 86 LYS A C 1
ATOM 653 O O . LYS A 1 86 ? -11.360 -12.108 8.798 1.00 90.94 86 LYS A O 1
ATOM 658 N N . ARG A 1 87 ? -10.628 -11.179 6.893 1.00 91.31 87 ARG A N 1
ATOM 659 C CA . ARG A 1 87 ? -9.227 -11.030 7.334 1.00 91.31 87 ARG A CA 1
ATOM 660 C C . ARG A 1 87 ? -9.069 -9.993 8.451 1.00 91.31 87 ARG A C 1
ATOM 662 O O . ARG A 1 87 ? -8.153 -10.104 9.257 1.00 91.31 87 ARG A O 1
ATOM 669 N N . PHE A 1 88 ? -9.980 -9.021 8.515 1.00 91.56 88 PHE A N 1
ATOM 670 C CA . PHE A 1 88 ? -9.896 -7.851 9.397 1.00 91.56 88 PHE A CA 1
ATOM 671 C C . PHE A 1 88 ? -11.048 -7.769 10.412 1.00 91.56 88 PHE A C 1
ATOM 673 O O . PHE A 1 88 ? -11.474 -6.683 10.798 1.00 91.56 88 PHE A O 1
ATOM 680 N N . THR A 1 89 ? -11.599 -8.913 10.825 1.00 90.38 89 THR A N 1
ATOM 681 C CA . THR A 1 89 ? -12.752 -8.956 11.745 1.00 90.38 89 THR A CA 1
ATOM 682 C C . THR A 1 89 ? -12.385 -8.778 13.213 1.00 90.38 89 THR A C 1
ATOM 684 O O . THR A 1 89 ? -13.270 -8.507 14.018 1.00 90.38 89 THR A O 1
ATOM 687 N N . ASP A 1 90 ? -11.113 -8.955 13.565 1.00 91.94 90 ASP A N 1
ATOM 688 C CA . ASP A 1 90 ? -10.629 -8.754 14.931 1.00 91.94 90 ASP A CA 1
ATOM 689 C C . ASP A 1 90 ? -10.731 -7.272 15.340 1.00 91.94 90 ASP A C 1
ATOM 691 O O . ASP A 1 90 ? -10.395 -6.375 14.561 1.00 91.94 90 ASP A O 1
ATOM 695 N N . GLU A 1 91 ? -11.187 -6.999 16.564 1.00 89.31 91 GLU A N 1
ATOM 696 C CA . GLU A 1 91 ? -11.326 -5.633 17.080 1.00 89.31 91 GLU A CA 1
ATOM 697 C C . GLU A 1 91 ? -9.989 -4.890 17.175 1.00 89.31 91 GLU A C 1
ATOM 699 O O . GLU A 1 91 ? -9.968 -3.657 17.099 1.00 89.31 91 GLU A O 1
ATOM 704 N N . ALA A 1 92 ? -8.866 -5.604 17.282 1.00 91.44 92 ALA A N 1
ATOM 705 C CA . ALA A 1 92 ? -7.531 -5.021 17.306 1.00 91.44 92 ALA A CA 1
ATOM 706 C C . ALA A 1 92 ? -7.267 -4.141 16.070 1.00 91.44 92 ALA A C 1
ATOM 708 O O . ALA A 1 92 ? -6.615 -3.105 16.190 1.00 91.44 92 ALA A O 1
ATOM 709 N N . TRP A 1 93 ? -7.841 -4.481 14.909 1.00 91.31 93 TRP A N 1
ATOM 710 C CA . TRP A 1 93 ? -7.718 -3.696 13.675 1.00 91.31 93 TRP A CA 1
ATOM 711 C C . TRP A 1 93 ? -8.416 -2.330 13.725 1.00 91.31 93 TRP A C 1
ATOM 713 O O . TRP A 1 93 ? -8.045 -1.435 12.970 1.00 91.31 93 TRP A O 1
ATOM 723 N N . LYS A 1 94 ? -9.421 -2.164 14.595 1.00 87.50 94 LYS A N 1
ATOM 724 C CA . LYS A 1 94 ? -10.201 -0.920 14.746 1.00 87.50 94 LYS A CA 1
ATOM 725 C C . LYS A 1 94 ? -9.796 -0.108 15.971 1.00 87.50 94 LYS A C 1
ATOM 727 O O . LYS A 1 94 ? -9.979 1.102 15.997 1.00 87.50 94 LYS A O 1
ATOM 732 N N . THR A 1 95 ? -9.302 -0.784 17.003 1.00 89.31 95 THR A N 1
ATOM 733 C CA . THR A 1 95 ? -9.012 -0.179 18.310 1.00 89.31 95 THR A CA 1
ATOM 734 C C . THR A 1 95 ? -7.558 0.252 18.453 1.00 89.31 95 THR A C 1
ATOM 736 O O . THR A 1 95 ? -7.278 1.200 19.183 1.00 89.31 95 THR A O 1
ATOM 739 N N . ASN A 1 96 ? -6.627 -0.410 17.758 1.00 91.00 96 A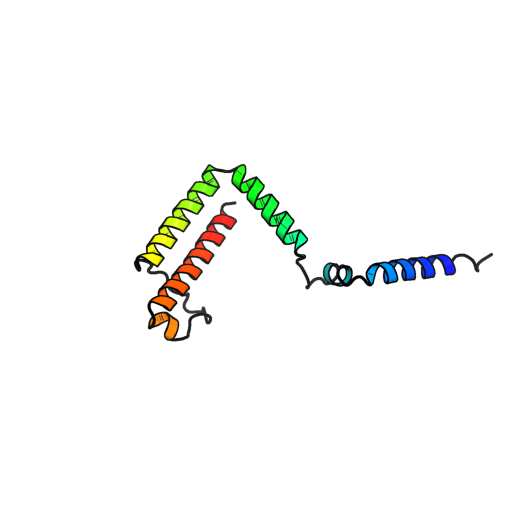SN A N 1
ATOM 740 C CA . ASN A 1 96 ? -5.210 -0.075 17.799 1.00 91.00 96 ASN A CA 1
ATOM 741 C C . ASN A 1 96 ? -4.819 0.757 16.561 1.00 91.00 96 ASN A C 1
ATOM 743 O O . ASN A 1 96 ? -4.812 0.211 15.455 1.00 91.00 96 ASN A O 1
ATOM 747 N N . PRO A 1 97 ? -4.409 2.032 16.723 1.00 86.69 97 PRO A N 1
ATOM 748 C CA . PRO A 1 97 ? -4.014 2.896 15.608 1.00 86.69 97 PRO A CA 1
ATOM 749 C C . PRO A 1 97 ? -2.895 2.315 14.736 1.00 86.69 97 PRO A C 1
ATOM 751 O O . PRO A 1 97 ? -2.873 2.535 13.528 1.00 86.69 97 PRO A O 1
ATOM 754 N N . PHE A 1 98 ? -1.976 1.539 15.322 1.00 88.06 98 PHE A N 1
ATOM 755 C CA . PHE A 1 98 ? -0.906 0.887 14.568 1.00 88.06 98 PHE A CA 1
ATOM 756 C C . PHE A 1 98 ? -1.452 -0.199 13.634 1.00 88.06 98 PHE A C 1
ATOM 758 O O . PHE A 1 98 ? -1.077 -0.266 12.465 1.00 88.06 98 PHE A O 1
ATOM 765 N N . TYR A 1 99 ? -2.371 -1.033 14.128 1.00 90.06 99 TYR A N 1
ATOM 766 C CA . TYR A 1 99 ? -3.012 -2.052 13.300 1.00 90.06 99 TYR A CA 1
ATOM 767 C C . TYR A 1 99 ? -3.954 -1.438 12.273 1.00 90.06 99 TYR A C 1
ATOM 769 O O . TYR A 1 99 ? -3.979 -1.898 11.135 1.00 90.06 99 TYR A O 1
ATOM 777 N N . GLN A 1 100 ? -4.653 -0.361 12.624 1.00 87.12 100 GLN A N 1
ATOM 778 C CA . GLN A 1 100 ? -5.470 0.391 11.680 1.00 87.12 100 GLN A CA 1
ATOM 779 C C . GLN A 1 100 ? -4.623 0.938 10.521 1.00 87.12 100 GLN A C 1
ATOM 781 O O . GLN A 1 100 ? -4.961 0.716 9.359 1.00 87.12 100 GLN A O 1
ATOM 786 N N . ALA A 1 101 ? -3.477 1.561 10.815 1.00 86.56 101 ALA A N 1
ATOM 787 C CA . ALA A 1 101 ? -2.550 2.037 9.790 1.00 86.56 101 ALA A CA 1
ATOM 788 C C . ALA A 1 101 ? -1.996 0.887 8.928 1.00 86.56 101 ALA A C 1
ATOM 790 O O . ALA A 1 101 ? -1.900 1.014 7.706 1.00 86.56 101 ALA A O 1
ATOM 791 N N . LEU A 1 102 ? -1.672 -0.261 9.532 1.00 88.38 102 LEU A N 1
AT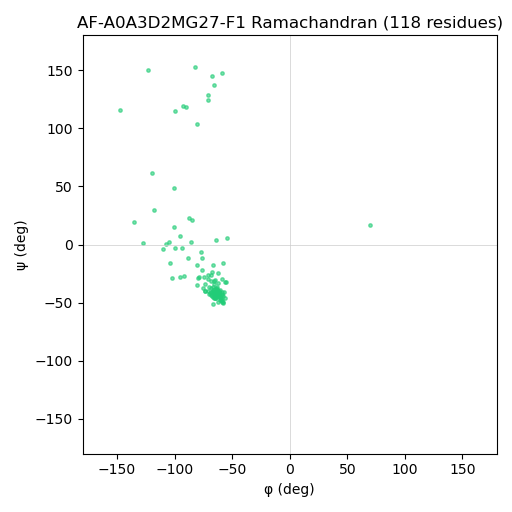OM 792 C CA . LEU A 1 102 ? -1.185 -1.435 8.802 1.00 88.38 102 LEU A CA 1
ATOM 793 C C . LEU A 1 102 ? -2.249 -2.014 7.856 1.00 88.38 102 LEU A C 1
ATOM 795 O O . LEU A 1 102 ? -1.952 -2.315 6.699 1.00 88.38 102 LEU A O 1
ATOM 799 N N . LEU A 1 103 ? -3.493 -2.132 8.323 1.00 91.00 103 LEU A N 1
ATOM 800 C CA . LEU A 1 103 ? -4.638 -2.550 7.513 1.00 91.00 103 LEU A CA 1
ATOM 801 C C . LEU A 1 103 ? -4.835 -1.608 6.326 1.00 91.00 103 LEU A C 1
ATOM 803 O O . LEU A 1 103 ? -4.952 -2.059 5.187 1.00 91.00 103 LEU A O 1
ATOM 807 N N . GLN A 1 104 ? -4.849 -0.300 6.585 1.00 88.75 104 GLN A N 1
ATOM 808 C CA . GLN A 1 104 ? -5.056 0.713 5.552 1.00 88.75 104 GLN A CA 1
ATOM 809 C C . GLN A 1 104 ? -3.926 0.695 4.524 1.00 88.75 104 GLN A C 1
ATOM 811 O O . GLN A 1 104 ? -4.181 0.780 3.324 1.00 88.75 104 GLN A O 1
ATOM 816 N N . THR A 1 105 ? -2.688 0.489 4.983 1.00 85.69 105 THR A N 1
ATOM 817 C CA . THR A 1 105 ? -1.511 0.319 4.123 1.00 85.69 105 THR A CA 1
ATOM 818 C C . THR A 1 105 ? -1.700 -0.868 3.186 1.00 85.69 105 THR A C 1
ATOM 820 O O . THR A 1 105 ? -1.514 -0.744 1.976 1.00 85.69 105 THR A O 1
ATOM 823 N N . TYR A 1 106 ? -2.096 -2.017 3.735 1.00 89.50 106 TYR A N 1
ATOM 824 C CA . TYR A 1 106 ? -2.302 -3.241 2.969 1.00 89.50 106 TYR A CA 1
ATOM 825 C C . TYR A 1 106 ? -3.385 -3.082 1.895 1.00 89.50 106 TYR A C 1
ATOM 827 O O . TYR A 1 106 ? -3.166 -3.442 0.738 1.00 89.50 106 TYR A O 1
ATOM 835 N N . LEU A 1 107 ? -4.542 -2.523 2.259 1.00 90.06 107 LEU A N 1
ATOM 836 C CA . LEU A 1 107 ? -5.662 -2.339 1.335 1.00 90.06 107 LEU A CA 1
ATOM 837 C C . LEU A 1 107 ? -5.313 -1.364 0.203 1.00 90.06 107 LEU A C 1
ATOM 839 O O . LEU A 1 107 ? -5.560 -1.675 -0.964 1.00 90.06 107 LEU A O 1
ATOM 843 N N . ASN A 1 108 ? -4.672 -0.238 0.529 1.00 85.38 108 ASN A N 1
ATOM 844 C CA . ASN A 1 108 ? -4.197 0.720 -0.470 1.00 85.38 108 ASN A CA 1
ATOM 845 C C . ASN A 1 108 ? -3.177 0.111 -1.417 1.00 85.38 108 ASN A C 1
ATOM 847 O O . ASN A 1 108 ? -3.220 0.352 -2.626 1.00 85.38 108 ASN A O 1
ATOM 851 N N . TRP A 1 109 ? -2.256 -0.683 -0.876 1.00 84.12 109 TRP A N 1
ATOM 852 C CA . TRP A 1 109 ? -1.269 -1.368 -1.688 1.00 84.12 109 TRP A CA 1
ATOM 853 C C . TRP A 1 109 ? -1.947 -2.344 -2.651 1.00 84.12 109 TRP A C 1
ATOM 855 O O . TRP A 1 109 ? -1.716 -2.267 -3.857 1.00 84.12 109 TRP A O 1
ATOM 865 N N . GLN A 1 110 ? -2.853 -3.191 -2.161 1.00 86.56 110 GLN A N 1
ATOM 866 C CA . GLN A 1 110 ? -3.596 -4.126 -3.004 1.00 86.56 110 GLN A CA 1
ATOM 867 C C . GLN A 1 110 ? -4.356 -3.399 -4.130 1.00 86.56 110 GLN A C 1
ATOM 869 O O . GLN A 1 110 ? -4.282 -3.807 -5.288 1.00 86.56 110 GLN A O 1
ATOM 874 N N . GLN A 1 111 ? -5.054 -2.305 -3.811 1.00 85.06 111 GLN A N 1
ATOM 875 C CA . GLN A 1 111 ? -5.797 -1.518 -4.796 1.00 85.06 111 GLN A CA 1
ATOM 876 C C . GLN A 1 111 ? -4.875 -0.873 -5.838 1.00 85.06 111 GLN A C 1
ATOM 878 O O . GLN A 1 111 ? -5.162 -0.926 -7.033 1.00 85.06 111 GLN A O 1
ATOM 883 N N . SER A 1 112 ? -3.755 -0.301 -5.394 1.00 78.25 112 SER A N 1
ATOM 884 C CA . SER A 1 112 ? -2.787 0.359 -6.273 1.00 78.25 112 SER A CA 1
ATOM 885 C C . SER A 1 112 ? -2.090 -0.628 -7.208 1.00 78.25 112 SER A C 1
ATOM 887 O O . SER A 1 112 ? -1.885 -0.313 -8.377 1.00 78.25 112 SER A O 1
ATOM 889 N N . LEU A 1 113 ? -1.746 -1.825 -6.714 1.00 81.19 113 LEU A N 1
ATOM 890 C CA . LEU A 1 113 ? -1.166 -2.886 -7.540 1.00 81.19 113 LEU A CA 1
ATOM 891 C C . LEU A 1 113 ? -2.142 -3.376 -8.602 1.00 81.19 113 LEU A C 1
ATOM 893 O O . LEU A 1 113 ? -1.745 -3.500 -9.754 1.00 81.19 113 LEU A O 1
ATOM 897 N N . ASN A 1 114 ? -3.401 -3.622 -8.234 1.00 83.19 114 ASN A N 1
ATOM 898 C CA . ASN A 1 114 ? -4.412 -4.041 -9.203 1.00 83.19 114 ASN A CA 1
ATOM 899 C C . ASN A 1 114 ? -4.594 -2.980 -10.294 1.00 83.19 114 ASN A C 1
ATOM 901 O O . ASN A 1 114 ? -4.518 -3.307 -11.469 1.00 83.19 114 ASN A O 1
ATOM 905 N N . ALA A 1 115 ? -4.706 -1.702 -9.916 1.00 79.88 115 ALA A N 1
ATOM 906 C CA . ALA A 1 115 ? -4.814 -0.609 -10.881 1.00 79.88 115 ALA A CA 1
ATOM 907 C C . ALA A 1 115 ? -3.577 -0.473 -11.787 1.00 79.88 115 ALA A C 1
ATOM 909 O O . ALA A 1 115 ? -3.703 -0.073 -12.936 1.00 79.88 115 ALA A O 1
ATOM 910 N N . PHE A 1 116 ? -2.378 -0.773 -11.278 1.00 74.56 116 PHE A N 1
ATOM 911 C CA . PHE A 1 116 ? -1.167 -0.801 -12.099 1.00 74.56 116 PHE A CA 1
ATOM 912 C C . PHE A 1 116 ? -1.174 -1.967 -13.095 1.00 74.56 116 PHE A C 1
ATOM 914 O O . PHE A 1 116 ? -0.777 -1.775 -14.235 1.00 74.56 116 PHE A O 1
ATOM 921 N N . ILE A 1 117 ? -1.606 -3.158 -12.667 1.00 77.75 117 ILE A N 1
ATOM 922 C CA . ILE A 1 117 ? -1.688 -4.346 -13.528 1.00 77.75 117 ILE A CA 1
ATOM 923 C C . ILE A 1 117 ? -2.752 -4.162 -14.614 1.00 77.75 117 ILE A C 1
ATOM 925 O O . ILE A 1 117 ? -2.502 -4.533 -15.751 1.00 77.75 117 ILE A O 1
ATOM 929 N N . ASP A 1 118 ? -3.908 -3.585 -14.278 1.00 79.81 118 ASP A N 1
ATOM 930 C CA . ASP A 1 118 ? -4.995 -3.343 -15.235 1.00 79.81 118 ASP A CA 1
ATOM 931 C C . ASP A 1 118 ? -4.604 -2.327 -16.330 1.00 79.81 118 ASP A C 1
ATOM 933 O O . ASP A 1 118 ? -5.098 -2.415 -17.455 1.00 79.81 118 ASP A O 1
ATOM 937 N N . ASP A 1 119 ? -3.723 -1.373 -16.006 1.00 70.56 119 ASP A N 1
ATOM 938 C CA . ASP A 1 119 ? -3.239 -0.332 -16.927 1.00 70.56 119 ASP A CA 1
ATOM 939 C C . ASP A 1 119 ? -1.989 -0.763 -17.743 1.00 70.56 119 ASP A C 1
ATOM 941 O O . ASP A 1 119 ? -1.614 -0.046 -18.678 1.00 70.56 119 ASP A O 1
ATOM 945 N N . ALA A 1 120 ? -1.324 -1.876 -17.397 1.00 63.66 120 ALA A N 1
ATOM 946 C CA . ALA A 1 120 ? -0.066 -2.351 -18.004 1.00 63.66 120 ALA A CA 1
ATOM 947 C C . ALA A 1 120 ? -0.273 -3.349 -19.157 1.00 63.66 120 ALA A C 1
ATOM 949 O O . ALA A 1 120 ? 0.501 -3.252 -20.142 1.00 63.66 120 ALA A O 1
#

Solvent-accessible surface area (backbone atoms only — not comparable to full-atom values): 7191 Å² total; per-residue (Å²): 143,84,80,78,70,67,59,60,56,52,56,50,52,48,51,56,52,61,72,44,70,46,87,66,56,65,42,79,71,40,96,81,50,80,72,53,76,66,55,56,50,53,51,53,51,52,50,52,55,49,43,70,74,37,53,73,61,48,52,55,51,52,50,53,45,52,52,54,50,48,29,27,76,71,69,66,54,84,71,70,81,57,98,84,52,74,91,67,68,55,64,59,44,78,73,34,70,68,43,33,38,51,52,33,46,50,53,51,48,54,52,47,52,50,55,46,59,76,75,105

Radius of gyration: 25.23 Å; Cα contacts (8 Å, |Δi|>4): 47; chains: 1; bounding box: 36×72×53 Å

Secondary structure (DSSP, 8-state):
--SSSHHHHHHHHHHHHHHT-STTTTTTT-TTS---HHHHHHHHHHHHHHHHH-HHHHHHHHHHHHHHHHHHHTT-------TT-GGG-STHHHH-HHHHHHHHHHHHHHHHHHHHHHH-